Protein AF-I2K937-F1 (afdb_monomer_lite)

Secondary structure (DSSP, 8-state):
-THHHHHHHHHHHHHHT--TT-EE-SSHHHHHHHHHHT---EETTTEEEEEETTEEEEEETTEEEEPP--GGGG-GGGEEE-

Sequence (82 aa):
MHSNEMLQTALIALHSFDFSYYETAKSYEDIFAMFHSGTFPIYKEKYIVGYFGNKMMYLESNGWKGMPATEEIFKIENWLVC

pLDDT: mean 92.47, std 7.85, range [47.62, 97.56]

Radius of gyration: 11.71 Å; chains: 1; bounding box: 30×29×31 Å

Foldseek 3Di:
DCLVVLVVVVVVCLVVVPLVVKDQDPDVVQVVVCQVVSHWKAFQSHWTWHADPNFIWTADPVGTDGDDPDPRVPPSRRIIGD

Structure (mmCIF, N/CA/C/O backbone):
data_AF-I2K937-F1
#
_entry.id   AF-I2K937-F1
#
loop_
_atom_site.group_PDB
_atom_site.id
_atom_site.type_symbol
_atom_site.label_atom_id
_atom_site.label_alt_id
_atom_site.label_comp_id
_atom_site.label_asym_id
_atom_site.label_entity_id
_atom_site.label_seq_id
_atom_site.pdbx_PDB_ins_code
_atom_site.Cartn_x
_atom_site.Cartn_y
_atom_site.Cartn_z
_atom_site.occupancy
_atom_site.B_iso_or_equiv
_atom_site.auth_seq_id
_atom_site.auth_comp_id
_atom_site.auth_asym_id
_atom_site.auth_atom_id
_atom_site.pdbx_PDB_model_num
ATOM 1 N N . MET A 1 1 ? 7.723 -1.812 -19.883 1.00 47.62 1 MET A N 1
ATOM 2 C CA . MET A 1 1 ? 8.464 -0.552 -19.652 1.00 47.62 1 MET A CA 1
ATOM 3 C C . MET A 1 1 ? 7.748 0.386 -18.665 1.00 47.62 1 MET A C 1
ATOM 5 O O . MET A 1 1 ? 8.438 1.169 -18.039 1.00 47.62 1 MET A O 1
ATOM 9 N N . HIS A 1 2 ? 6.429 0.249 -18.435 1.00 57.88 2 HIS A N 1
ATOM 10 C CA . HIS A 1 2 ? 5.631 1.132 -17.552 1.00 57.88 2 HIS A CA 1
ATOM 11 C C . HIS A 1 2 ? 5.730 0.889 -16.036 1.00 57.88 2 HIS A C 1
ATOM 13 O O . HIS A 1 2 ? 5.487 1.807 -15.261 1.00 57.88 2 HIS A O 1
ATOM 19 N N . SER A 1 3 ? 6.126 -0.306 -15.578 1.00 60.50 3 SER A N 1
ATOM 20 C CA . SER A 1 3 ? 6.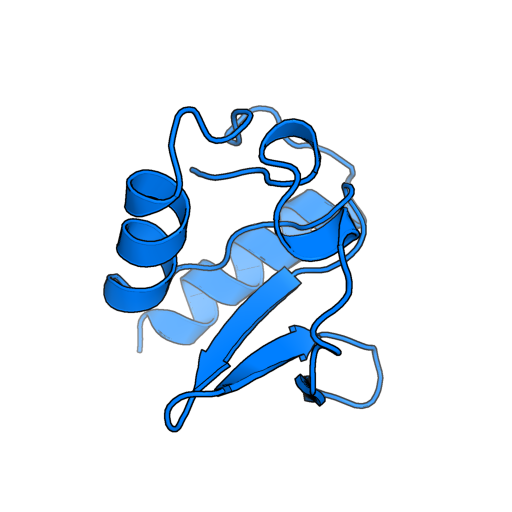218 -0.592 -14.131 1.00 60.50 3 SER A CA 1
ATOM 21 C C . SER A 1 3 ? 7.215 0.313 -13.399 1.00 60.50 3 SER A C 1
ATOM 23 O O . SER A 1 3 ? 7.071 0.546 -12.205 1.00 60.50 3 SER A O 1
ATOM 25 N N . ASN A 1 4 ? 8.213 0.840 -14.116 1.00 78.38 4 ASN A N 1
ATOM 26 C CA . ASN A 1 4 ? 9.193 1.753 -13.539 1.00 78.38 4 ASN A CA 1
ATOM 27 C C . ASN A 1 4 ? 8.605 3.160 -13.329 1.00 78.38 4 ASN A C 1
ATOM 29 O O . ASN A 1 4 ? 8.901 3.795 -12.326 1.00 78.38 4 ASN A O 1
ATOM 33 N N . GLU A 1 5 ? 7.727 3.616 -14.229 1.00 89.06 5 GLU A N 1
ATOM 34 C CA . GLU A 1 5 ? 7.066 4.928 -14.144 1.00 89.06 5 GLU A CA 1
ATOM 35 C C . GLU A 1 5 ? 6.049 4.957 -12.995 1.00 89.06 5 GLU A C 1
ATOM 37 O O . GLU A 1 5 ? 6.056 5.879 -12.186 1.00 89.06 5 GLU A O 1
ATOM 42 N N . MET A 1 6 ? 5.221 3.914 -12.860 1.00 91.19 6 MET A N 1
ATOM 43 C CA . MET A 1 6 ? 4.248 3.808 -11.762 1.00 91.19 6 MET A CA 1
ATOM 44 C C . MET A 1 6 ? 4.936 3.730 -10.394 1.00 91.19 6 MET A C 1
ATOM 46 O O . MET A 1 6 ? 4.520 4.401 -9.449 1.00 91.19 6 MET A O 1
ATOM 50 N N . LEU A 1 7 ? 6.022 2.954 -10.294 1.00 93.38 7 LEU A N 1
ATOM 51 C CA . LEU A 1 7 ? 6.817 2.879 -9.070 1.00 93.38 7 LEU A CA 1
ATOM 52 C C . LEU A 1 7 ? 7.477 4.222 -8.749 1.00 93.38 7 LEU A C 1
ATOM 54 O O . LEU A 1 7 ? 7.480 4.646 -7.595 1.00 93.38 7 LEU A O 1
ATOM 58 N N . GLN A 1 8 ? 8.014 4.906 -9.761 1.00 93.81 8 GLN A N 1
ATOM 59 C CA . GLN A 1 8 ? 8.602 6.232 -9.605 1.00 93.81 8 GLN A CA 1
ATOM 60 C C . GLN A 1 8 ? 7.574 7.243 -9.080 1.00 93.81 8 GLN A C 1
ATOM 62 O O . GLN A 1 8 ? 7.891 7.993 -8.161 1.00 93.81 8 GLN A O 1
ATOM 67 N N . THR A 1 9 ? 6.345 7.2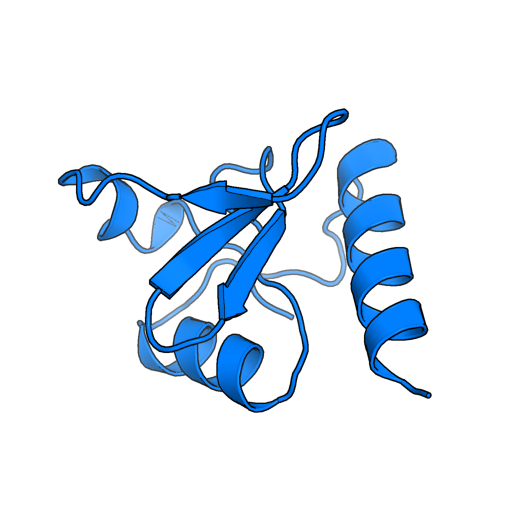39 -9.598 1.00 92.94 9 THR A N 1
ATOM 68 C CA . THR A 1 9 ? 5.268 8.114 -9.110 1.00 92.94 9 THR A CA 1
ATOM 69 C C . THR A 1 9 ? 4.928 7.836 -7.645 1.00 92.94 9 THR A C 1
ATOM 71 O O . THR A 1 9 ? 4.848 8.775 -6.853 1.00 92.94 9 THR A O 1
ATOM 74 N N . ALA A 1 10 ? 4.796 6.565 -7.250 1.00 94.31 10 ALA A N 1
ATOM 75 C CA . ALA A 1 10 ? 4.555 6.196 -5.853 1.00 94.31 10 ALA A CA 1
ATOM 76 C C . ALA A 1 10 ? 5.716 6.615 -4.931 1.00 94.31 10 ALA A C 1
ATOM 78 O O . ALA A 1 10 ? 5.491 7.111 -3.827 1.00 94.31 10 ALA A O 1
ATOM 79 N N . LEU A 1 11 ? 6.963 6.485 -5.401 1.00 95.00 11 LEU A N 1
ATOM 80 C CA . LEU A 1 11 ? 8.154 6.944 -4.681 1.00 95.00 11 LEU A CA 1
ATOM 81 C C . LEU A 1 11 ? 8.173 8.457 -4.487 1.00 95.00 11 LEU A C 1
ATOM 83 O O . LEU A 1 11 ? 8.510 8.904 -3.391 1.00 95.00 11 LEU A O 1
ATOM 87 N N . ILE A 1 12 ? 7.821 9.223 -5.524 1.00 95.00 12 ILE A N 1
ATOM 88 C CA . ILE A 1 12 ? 7.732 10.683 -5.453 1.00 95.00 12 ILE A CA 1
ATOM 89 C C . ILE A 1 12 ? 6.692 11.075 -4.405 1.00 95.00 12 ILE A C 1
ATOM 91 O O . ILE A 1 12 ? 7.061 11.772 -3.467 1.00 95.00 12 ILE A O 1
ATOM 95 N N . ALA A 1 13 ? 5.460 10.563 -4.511 1.00 94.88 13 ALA A N 1
ATOM 96 C CA . ALA A 1 13 ? 4.374 10.866 -3.575 1.00 94.88 13 ALA A CA 1
ATOM 97 C C . ALA A 1 13 ? 4.757 10.556 -2.118 1.00 94.88 13 ALA A C 1
ATOM 99 O O . ALA A 1 13 ? 4.568 11.386 -1.229 1.00 94.88 13 ALA A O 1
ATOM 100 N N . LEU A 1 14 ? 5.366 9.386 -1.880 1.00 94.62 14 LEU A N 1
ATOM 101 C CA . LEU A 1 14 ? 5.821 8.982 -0.551 1.00 94.62 14 LEU A CA 1
ATOM 102 C C . LEU A 1 14 ? 6.926 9.901 -0.004 1.00 94.62 14 LEU A C 1
ATOM 104 O O . LEU A 1 14 ? 6.866 10.304 1.154 1.00 94.62 14 LEU A O 1
ATOM 108 N N . HIS A 1 15 ? 7.937 10.237 -0.812 1.00 93.19 15 HIS A N 1
ATOM 109 C CA . HIS A 1 15 ? 9.055 11.076 -0.358 1.00 93.19 15 HIS A CA 1
ATOM 110 C C . HIS A 1 15 ? 8.656 12.540 -0.172 1.00 93.19 15 HIS A C 1
ATOM 112 O O . HIS A 1 15 ? 9.195 13.206 0.711 1.00 93.19 15 HIS A O 1
ATOM 118 N N . SER A 1 16 ? 7.737 13.049 -0.994 1.00 94.56 16 SER A N 1
ATOM 119 C CA . SER A 1 16 ? 7.231 14.416 -0.876 1.00 94.56 16 SER A CA 1
ATOM 120 C C . SER A 1 16 ? 6.114 14.557 0.155 1.00 94.56 16 SER A C 1
ATOM 122 O O . SER A 1 16 ? 5.732 15.689 0.445 1.00 94.56 16 SER A O 1
ATOM 124 N N . PHE A 1 17 ? 5.589 13.448 0.696 1.00 94.00 17 PHE A N 1
ATOM 125 C CA . PHE A 1 17 ? 4.360 13.433 1.498 1.00 94.00 17 PHE A CA 1
ATOM 126 C C . PHE A 1 17 ? 3.189 14.142 0.786 1.00 94.00 17 PHE A C 1
ATOM 128 O O . PHE A 1 17 ? 2.336 14.759 1.423 1.00 94.00 17 PHE A O 1
ATOM 135 N N . ASP A 1 18 ? 3.151 14.060 -0.547 1.00 95.19 18 ASP A N 1
ATOM 136 C CA . ASP A 1 18 ? 2.078 14.622 -1.369 1.00 95.19 18 ASP A CA 1
ATOM 137 C C . ASP A 1 18 ? 1.219 13.487 -1.920 1.00 95.19 18 ASP A C 1
ATOM 139 O O . ASP A 1 18 ? 1.553 12.838 -2.912 1.00 95.19 18 ASP A O 1
ATOM 143 N N . PHE A 1 19 ? 0.101 13.254 -1.240 1.00 94.06 19 PHE A N 1
ATOM 144 C CA . PHE A 1 19 ? -0.881 12.234 -1.589 1.00 94.06 19 PHE A CA 1
ATOM 145 C C . PHE A 1 19 ? -2.115 12.837 -2.268 1.00 94.06 19 PHE A C 1
ATOM 147 O O . PHE A 1 19 ? -3.168 12.218 -2.258 1.00 94.06 19 PHE A O 1
ATOM 154 N N . SER A 1 20 ? -2.018 14.033 -2.860 1.00 92.44 20 SER A N 1
ATOM 155 C CA . SER A 1 20 ? -3.159 14.719 -3.496 1.00 92.44 20 SER A CA 1
ATOM 156 C C . SER A 1 20 ? -3.851 13.912 -4.605 1.00 92.44 20 SER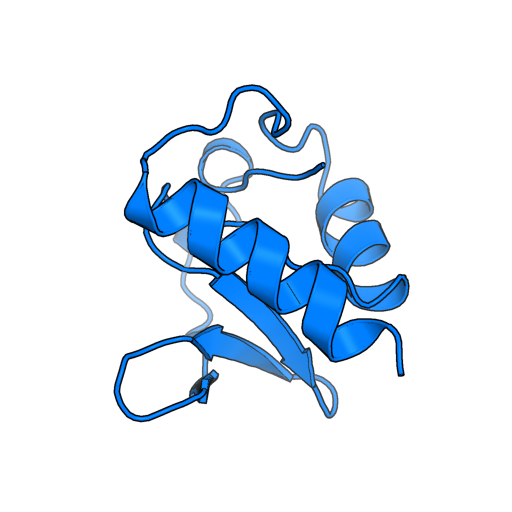 A C 1
ATOM 158 O O . SER A 1 20 ? -5.033 14.123 -4.866 1.00 92.44 20 SER A O 1
ATOM 160 N N . TYR A 1 21 ? -3.130 12.977 -5.229 1.00 90.69 21 TYR A N 1
ATOM 161 C CA . TYR A 1 21 ? -3.649 12.052 -6.244 1.00 90.69 21 TYR A CA 1
ATOM 162 C C . TYR A 1 21 ? -4.073 10.691 -5.689 1.00 90.69 21 TYR A C 1
ATOM 164 O O . TYR A 1 21 ? -4.536 9.851 -6.453 1.00 90.69 21 TYR A O 1
ATOM 172 N N . TYR A 1 22 ? -3.895 10.461 -4.390 1.00 94.94 22 TYR A N 1
ATOM 173 C CA . TYR A 1 22 ? -4.330 9.248 -3.721 1.00 94.94 22 TYR A CA 1
ATOM 174 C C . TYR A 1 22 ? -5.579 9.535 -2.891 1.00 94.94 22 TYR A C 1
ATOM 176 O O . TYR A 1 22 ? -5.729 10.595 -2.286 1.00 94.94 22 TYR A O 1
ATOM 184 N N . GLU A 1 23 ? -6.457 8.549 -2.811 1.00 96.00 23 GLU A N 1
ATOM 185 C CA . GLU A 1 23 ? -7.588 8.542 -1.897 1.00 96.00 23 GLU A CA 1
ATOM 186 C C . GLU A 1 23 ? -7.532 7.319 -0.986 1.00 96.00 23 GLU A C 1
ATOM 188 O O . GLU A 1 23 ? -6.913 6.303 -1.308 1.00 96.00 23 GLU A O 1
ATOM 193 N N . THR A 1 24 ? -8.186 7.404 0.172 1.00 96.44 24 THR A N 1
ATOM 194 C CA . THR A 1 24 ? -8.415 6.219 0.999 1.00 96.44 24 THR A CA 1
ATOM 195 C C . THR A 1 24 ? -9.205 5.196 0.192 1.00 96.44 24 THR A C 1
ATOM 197 O O . THR A 1 24 ? -10.232 5.534 -0.403 1.00 96.44 24 THR A O 1
ATOM 200 N N . ALA A 1 25 ? -8.736 3.947 0.187 1.00 96.69 25 ALA A N 1
ATOM 201 C CA . ALA A 1 25 ? -9.452 2.850 -0.448 1.00 96.69 25 ALA A CA 1
ATOM 202 C C . ALA A 1 25 ? -10.885 2.767 0.101 1.00 96.69 25 ALA A C 1
ATOM 204 O O . ALA A 1 25 ? -11.116 2.955 1.296 1.00 96.69 25 ALA A O 1
ATOM 205 N N . LYS A 1 26 ? -11.863 2.490 -0.763 1.00 96.62 26 LYS A N 1
ATOM 206 C CA . LYS A 1 26 ? -13.271 2.341 -0.354 1.00 96.62 26 LYS A CA 1
ATOM 207 C C . LYS A 1 26 ? -13.621 0.875 -0.125 1.00 96.62 26 LYS A C 1
ATOM 209 O O . LYS A 1 26 ? -14.554 0.560 0.611 1.00 96.62 26 LYS A O 1
ATOM 214 N N . SER A 1 27 ? -12.860 -0.012 -0.754 1.00 96.75 27 SER A N 1
ATOM 215 C CA . SER A 1 27 ? -13.035 -1.455 -0.742 1.00 96.75 27 SER A CA 1
ATOM 216 C C . SER A 1 27 ? -11.689 -2.165 -0.927 1.00 96.75 27 SER A C 1
ATOM 218 O O . SER A 1 27 ? -10.701 -1.554 -1.342 1.00 96.75 27 SER A O 1
ATOM 220 N N . TYR A 1 28 ? -11.624 -3.466 -0.633 1.00 95.12 28 TYR A N 1
ATOM 221 C CA . TYR A 1 28 ? -10.408 -4.237 -0.923 1.00 95.12 28 TYR A CA 1
ATOM 222 C C . TYR A 1 28 ? -10.222 -4.440 -2.426 1.00 95.12 28 TYR A C 1
ATOM 224 O O . TYR A 1 28 ? -9.093 -4.562 -2.900 1.00 95.12 28 TYR A O 1
ATOM 232 N N . GLU A 1 29 ? -11.318 -4.451 -3.180 1.00 96.19 29 GLU A N 1
ATOM 233 C CA . GLU A 1 29 ? -11.334 -4.533 -4.632 1.00 96.19 29 GLU A CA 1
ATOM 234 C C . GLU A 1 29 ? -10.518 -3.400 -5.264 1.00 96.19 29 GLU A C 1
ATOM 236 O O . GLU A 1 29 ? -9.771 -3.668 -6.203 1.00 96.19 29 GLU A O 1
ATOM 241 N N . ASP A 1 30 ? -10.566 -2.183 -4.709 1.00 95.69 30 ASP A N 1
ATOM 242 C CA . ASP A 1 30 ? -9.760 -1.044 -5.178 1.00 95.69 30 ASP A CA 1
ATOM 243 C C . ASP A 1 30 ? -8.252 -1.320 -5.032 1.00 95.69 30 ASP A C 1
ATOM 245 O O . ASP A 1 30 ? -7.462 -1.094 -5.951 1.00 95.69 30 ASP A O 1
ATOM 249 N N . ILE A 1 31 ? -7.852 -1.888 -3.890 1.00 96.12 31 ILE A N 1
ATOM 250 C CA . ILE A 1 31 ? -6.455 -2.234 -3.592 1.00 96.12 31 ILE A CA 1
ATOM 251 C C . ILE A 1 31 ? -5.969 -3.318 -4.564 1.00 96.12 31 ILE A C 1
ATOM 253 O O . ILE A 1 31 ? -4.891 -3.213 -5.155 1.00 96.12 31 ILE A O 1
ATOM 257 N N . PHE A 1 32 ? -6.773 -4.365 -4.766 1.00 94.62 32 PHE A N 1
ATOM 258 C CA . PHE A 1 32 ? -6.423 -5.441 -5.690 1.00 94.62 32 PHE A CA 1
ATOM 259 C C . PHE A 1 32 ? -6.453 -4.990 -7.152 1.00 94.62 32 PHE A C 1
ATOM 261 O O . PHE A 1 32 ? -5.630 -5.458 -7.937 1.00 94.62 32 PHE A O 1
ATOM 268 N N . ALA A 1 33 ? -7.338 -4.070 -7.539 1.00 94.75 33 ALA A N 1
ATOM 269 C CA . ALA A 1 33 ? -7.332 -3.484 -8.875 1.00 94.75 33 ALA A CA 1
ATOM 270 C C . ALA A 1 33 ? -5.998 -2.781 -9.166 1.00 94.75 33 ALA A C 1
ATOM 272 O O . ALA A 1 33 ? -5.417 -3.002 -10.233 1.00 94.75 33 ALA A O 1
ATOM 273 N N . MET A 1 34 ? -5.451 -2.037 -8.196 1.00 94.00 34 MET A N 1
ATOM 274 C CA . MET A 1 34 ? -4.116 -1.450 -8.324 1.00 94.00 34 MET A CA 1
ATOM 275 C C . MET A 1 34 ? -3.039 -2.516 -8.540 1.00 94.00 34 MET A C 1
ATOM 277 O O . MET A 1 34 ? -2.322 -2.468 -9.542 1.00 94.00 34 MET A O 1
ATOM 281 N N . PHE A 1 35 ? -2.989 -3.536 -7.674 1.00 92.69 35 PHE A N 1
ATOM 282 C CA . PHE A 1 35 ? -2.021 -4.628 -7.805 1.00 92.69 35 PHE A CA 1
ATOM 283 C C . PHE A 1 35 ? -2.072 -5.309 -9.176 1.00 92.69 35 PHE A C 1
ATOM 285 O O . PHE A 1 35 ? -1.029 -5.582 -9.770 1.00 92.69 35 PHE A O 1
ATOM 292 N N . HIS A 1 36 ? -3.271 -5.558 -9.703 1.00 91.44 36 HIS A N 1
ATOM 293 C CA . HIS A 1 36 ? -3.442 -6.190 -11.010 1.00 91.44 36 HIS A CA 1
ATOM 294 C C . HIS A 1 36 ? -3.107 -5.257 -12.182 1.00 91.44 36 HIS A C 1
ATOM 296 O O . HIS A 1 36 ? -2.687 -5.738 -13.234 1.00 91.44 36 HIS A O 1
ATOM 302 N N . SER A 1 37 ? -3.252 -3.940 -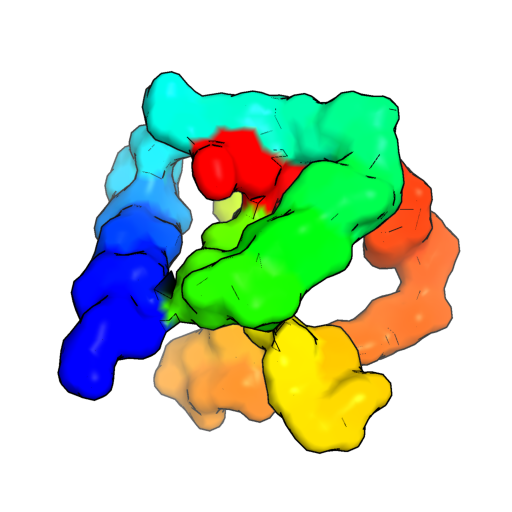12.013 1.00 89.38 37 SER A N 1
ATOM 303 C CA . SER A 1 37 ? -2.888 -2.953 -13.039 1.00 89.38 37 SER A CA 1
ATOM 304 C C . SER A 1 37 ? -1.384 -2.650 -13.108 1.00 89.38 37 SER A C 1
ATOM 306 O O . SER A 1 37 ? -0.930 -1.994 -14.046 1.00 89.38 37 SER A O 1
ATOM 308 N N . GLY A 1 38 ? -0.595 -3.156 -12.152 1.00 85.62 38 GLY A N 1
ATOM 309 C CA . GLY A 1 38 ? 0.842 -2.890 -12.055 1.00 85.62 38 GLY A CA 1
ATOM 310 C C . GLY A 1 38 ? 1.187 -1.557 -11.385 1.00 85.62 38 GLY A C 1
ATOM 311 O O . GLY A 1 38 ? 2.347 -1.142 -11.449 1.00 85.62 38 GLY A O 1
ATOM 312 N N . THR A 1 39 ? 0.206 -0.909 -10.751 1.00 91.00 39 THR A N 1
ATOM 313 C CA . THR A 1 39 ? 0.394 0.253 -9.875 1.00 91.00 39 THR A CA 1
ATOM 314 C C . THR A 1 39 ? 0.642 -0.191 -8.429 1.00 91.00 39 THR A C 1
ATOM 316 O O . THR A 1 39 ? 0.614 -1.384 -8.107 1.00 91.00 39 THR A O 1
ATOM 319 N N . PHE A 1 40 ? 0.933 0.772 -7.551 1.00 95.19 40 PHE A N 1
ATOM 320 C CA . PHE A 1 40 ? 1.336 0.497 -6.177 1.00 95.19 4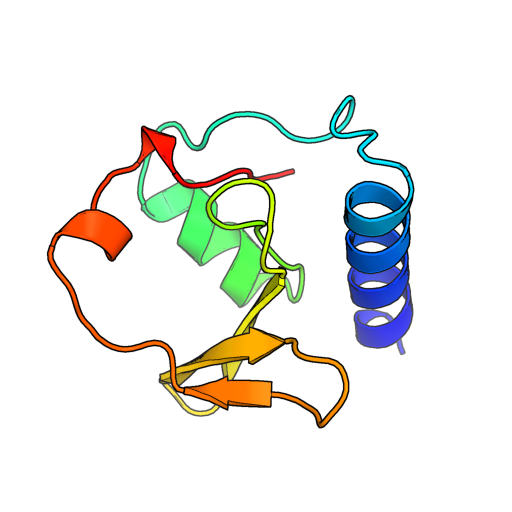0 PHE A CA 1
ATOM 321 C C . PHE A 1 40 ? 0.506 1.306 -5.175 1.00 95.19 40 PHE A C 1
ATOM 323 O O . PHE A 1 40 ? 0.665 2.527 -5.123 1.00 95.19 40 PHE A O 1
ATOM 330 N N . PRO A 1 41 ? -0.349 0.664 -4.362 1.00 96.50 41 PRO A N 1
ATOM 331 C CA . PRO A 1 41 ? -0.987 1.335 -3.239 1.00 96.50 41 PRO A CA 1
ATOM 332 C C . PRO A 1 41 ? 0.030 1.690 -2.147 1.00 96.50 41 PRO A C 1
ATOM 334 O O . PRO A 1 41 ? 1.096 1.072 -2.024 1.00 96.50 41 PRO A O 1
ATOM 337 N N . ILE A 1 42 ? -0.328 2.671 -1.318 1.00 96.75 42 ILE A N 1
ATOM 338 C CA . ILE A 1 42 ? 0.479 3.120 -0.181 1.00 96.75 42 ILE A CA 1
ATOM 339 C C . ILE A 1 42 ? -0.205 2.699 1.120 1.00 96.75 42 ILE A C 1
ATOM 341 O O . ILE A 1 42 ? -1.373 2.994 1.348 1.00 96.75 42 ILE A O 1
ATOM 345 N N . TYR A 1 43 ? 0.532 2.011 1.988 1.00 96.62 43 TYR A N 1
A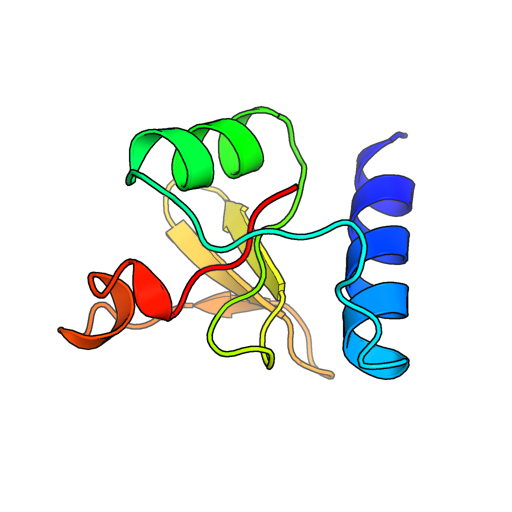TOM 346 C CA . TYR A 1 43 ? 0.068 1.561 3.296 1.00 96.62 43 TYR A CA 1
ATOM 347 C C . TYR A 1 43 ? 0.584 2.479 4.413 1.00 96.62 43 TYR A C 1
ATOM 349 O O . TYR A 1 43 ? 1.796 2.717 4.517 1.00 96.62 43 TYR A O 1
ATOM 357 N N . LYS A 1 44 ? -0.332 2.968 5.260 1.00 94.56 44 LYS A N 1
ATOM 358 C CA . LYS A 1 44 ? -0.097 3.861 6.413 1.00 94.56 44 LYS A CA 1
ATOM 359 C C . LYS A 1 44 ? 0.789 5.067 6.086 1.00 94.56 44 LYS A C 1
ATOM 361 O O . LYS A 1 44 ? 1.670 5.404 6.881 1.00 94.56 44 LYS A O 1
ATOM 366 N N . GLU A 1 45 ? 0.643 5.618 4.876 1.00 94.31 45 GLU A N 1
ATOM 367 C CA . GLU A 1 45 ? 1.440 6.753 4.381 1.00 94.31 45 GLU A CA 1
ATOM 368 C C . GLU A 1 45 ? 2.964 6.524 4.468 1.00 94.31 45 GLU A C 1
ATOM 370 O O . GLU A 1 45 ? 3.749 7.467 4.553 1.00 94.31 45 GLU A O 1
ATOM 375 N N . LYS A 1 46 ? 3.400 5.258 4.505 1.00 93.06 46 LYS A N 1
ATOM 376 C CA . LYS A 1 46 ? 4.785 4.875 4.827 1.00 93.06 46 LYS A CA 1
ATOM 377 C C . LYS A 1 46 ? 5.383 3.882 3.855 1.00 93.06 46 LYS A C 1
ATOM 379 O O . LYS A 1 46 ? 6.593 3.893 3.650 1.00 93.06 46 LYS A O 1
ATOM 384 N N . TYR A 1 47 ? 4.560 3.007 3.292 1.00 95.94 47 TYR A N 1
ATOM 385 C CA . TYR A 1 47 ? 5.054 1.861 2.550 1.00 95.94 47 TYR A CA 1
ATOM 386 C C . TYR A 1 47 ? 4.375 1.748 1.199 1.00 95.94 47 TYR A C 1
ATOM 388 O O . TYR A 1 47 ? 3.158 1.645 1.124 1.00 95.94 47 TYR A O 1
ATOM 396 N N . ILE A 1 48 ? 5.172 1.696 0.138 1.00 96.75 48 ILE A N 1
ATOM 397 C CA . ILE A 1 48 ? 4.701 1.293 -1.187 1.00 96.75 48 ILE A CA 1
ATOM 398 C C . ILE A 1 48 ? 4.525 -0.223 -1.163 1.00 96.75 48 ILE A C 1
ATOM 400 O O . ILE A 1 48 ? 5.466 -0.937 -0.806 1.00 96.75 48 ILE A O 1
ATOM 404 N N . VAL A 1 49 ? 3.344 -0.714 -1.534 1.00 96.62 49 VAL A N 1
ATOM 405 C CA . VAL A 1 49 ? 3.025 -2.146 -1.531 1.00 96.62 49 VAL A CA 1
ATOM 406 C C . VAL A 1 49 ? 2.861 -2.650 -2.961 1.00 96.62 49 VAL A C 1
ATOM 408 O O . VAL A 1 49 ? 2.240 -2.004 -3.795 1.00 96.62 49 VAL A O 1
ATOM 411 N N . GLY A 1 50 ? 3.416 -3.824 -3.244 1.00 95.06 50 GLY A N 1
ATOM 412 C CA . GLY A 1 50 ? 3.252 -4.550 -4.498 1.00 95.06 50 GLY A CA 1
ATOM 413 C C . GLY A 1 50 ? 2.820 -5.994 -4.255 1.00 95.06 50 GLY A C 1
ATOM 414 O O . GLY A 1 50 ? 2.973 -6.534 -3.155 1.00 95.06 50 GLY A O 1
ATOM 415 N N . TYR A 1 51 ? 2.297 -6.634 -5.299 1.00 94.00 51 TYR A N 1
ATOM 416 C CA . TYR A 1 51 ? 1.870 -8.030 -5.264 1.00 94.00 51 TYR A CA 1
ATOM 417 C C . TYR A 1 51 ? 2.647 -8.848 -6.298 1.00 94.00 51 TYR A C 1
ATOM 419 O O . TYR A 1 51 ? 2.482 -8.671 -7.503 1.00 94.00 51 TYR A O 1
ATOM 427 N N . PHE A 1 52 ? 3.513 -9.747 -5.827 1.00 91.38 52 PHE A N 1
ATOM 428 C CA . PHE A 1 52 ? 4.426 -10.517 -6.674 1.00 91.38 52 PHE A CA 1
ATOM 429 C C . PHE A 1 52 ? 4.399 -11.993 -6.298 1.00 91.38 52 PHE A C 1
ATOM 431 O O . PHE A 1 52 ? 4.532 -12.339 -5.125 1.00 91.38 52 PHE A O 1
ATOM 438 N N . GLY A 1 53 ? 4.248 -12.883 -7.284 1.00 90.19 53 GLY A N 1
ATOM 439 C CA . GLY A 1 53 ? 4.284 -14.333 -7.046 1.00 90.19 53 GLY A CA 1
ATOM 440 C C . GLY A 1 53 ? 3.307 -14.790 -5.955 1.00 90.19 53 GLY A C 1
ATOM 441 O O . GLY A 1 53 ? 3.667 -15.609 -5.111 1.00 90.19 53 GLY A O 1
ATOM 442 N N . ASN A 1 54 ? 2.101 -14.215 -5.948 1.00 90.00 54 ASN A N 1
ATOM 443 C CA . ASN A 1 54 ? 1.049 -14.418 -4.950 1.00 90.00 54 ASN A CA 1
ATOM 444 C C . ASN A 1 54 ? 1.396 -13.978 -3.517 1.00 90.00 54 ASN A C 1
ATOM 446 O O . ASN A 1 54 ? 0.838 -14.497 -2.549 1.00 90.00 54 ASN A O 1
ATOM 450 N N . LYS A 1 55 ? 2.321 -13.026 -3.359 1.00 92.50 55 LYS A N 1
ATOM 451 C CA . LYS A 1 55 ? 2.725 -12.479 -2.061 1.00 92.50 55 LYS A CA 1
ATOM 452 C C . LYS A 1 55 ? 2.644 -10.960 -2.069 1.00 92.50 55 LYS A C 1
ATOM 454 O O . LYS A 1 55 ? 3.136 -10.314 -2.991 1.00 92.50 55 LYS A O 1
ATOM 459 N N . MET A 1 56 ? 2.072 -10.402 -1.007 1.00 93.81 56 MET A N 1
ATOM 460 C CA . MET A 1 56 ? 2.149 -8.969 -0.736 1.00 93.81 56 MET A CA 1
ATOM 461 C C . MET A 1 56 ? 3.538 -8.628 -0.209 1.00 93.81 56 MET A C 1
ATOM 463 O O . MET A 1 56 ? 4.081 -9.312 0.667 1.00 93.81 56 MET A O 1
ATOM 467 N N . MET A 1 57 ? 4.114 -7.568 -0.756 1.00 96.00 57 MET A N 1
ATOM 468 C CA . MET A 1 57 ? 5.439 -7.096 -0.400 1.00 96.00 57 MET A CA 1
ATOM 469 C C . MET A 1 57 ? 5.436 -5.584 -0.265 1.00 96.00 57 MET A C 1
ATOM 471 O O . MET A 1 57 ? 4.754 -4.906 -1.022 1.00 96.00 57 MET A O 1
ATOM 475 N N . TYR A 1 58 ? 6.230 -5.056 0.655 1.00 96.38 58 TYR A N 1
ATOM 476 C CA . TYR A 1 58 ? 6.418 -3.623 0.816 1.00 96.38 58 TYR A CA 1
ATOM 477 C C . TYR A 1 58 ? 7.866 -3.226 0.510 1.00 96.38 58 TYR A C 1
ATOM 479 O O . TYR A 1 58 ? 8.783 -4.033 0.681 1.00 96.38 58 TYR A O 1
ATOM 487 N N . LEU A 1 59 ? 8.070 -2.015 -0.005 1.00 95.50 59 LEU A N 1
ATOM 488 C CA . LEU A 1 59 ? 9.387 -1.533 -0.420 1.00 95.50 59 LEU A CA 1
ATOM 489 C C . LEU A 1 59 ? 10.111 -0.808 0.724 1.00 95.50 59 LEU A C 1
ATOM 491 O O . LEU A 1 59 ? 9.589 0.151 1.287 1.00 95.50 59 LEU A O 1
ATOM 495 N N . GLU A 1 60 ? 11.341 -1.232 1.012 1.00 93.00 60 GLU A N 1
ATOM 496 C CA . GLU A 1 60 ? 12.305 -0.537 1.874 1.00 93.00 60 GLU A CA 1
ATOM 497 C C . GLU A 1 60 ? 13.565 -0.156 1.074 1.00 93.00 60 GLU A C 1
ATOM 499 O O . GLU A 1 60 ? 13.758 -0.575 -0.070 1.00 93.00 60 GLU A O 1
ATOM 504 N N . SER A 1 61 ? 14.479 0.598 1.692 1.00 87.50 61 SER A N 1
ATOM 505 C CA . SER A 1 61 ? 15.757 1.012 1.085 1.00 87.50 61 SER A CA 1
ATOM 506 C C . SER A 1 61 ? 16.642 -0.155 0.626 1.00 87.50 61 SER A C 1
ATOM 508 O O . SER A 1 61 ? 17.443 -0.007 -0.293 1.00 87.50 61 SER A O 1
ATOM 510 N N . ASN A 1 62 ? 16.493 -1.325 1.246 1.00 91.44 62 ASN A N 1
ATOM 511 C CA . ASN A 1 62 ? 17.211 -2.557 0.918 1.00 91.44 62 ASN A CA 1
ATOM 512 C C . ASN A 1 62 ? 16.385 -3.520 0.032 1.00 91.44 62 ASN A C 1
ATOM 514 O O . ASN A 1 62 ? 16.753 -4.691 -0.097 1.00 91.44 62 ASN A O 1
ATOM 518 N N . GLY A 1 63 ? 15.279 -3.049 -0.557 1.00 93.44 63 GLY A N 1
ATOM 519 C CA . GLY A 1 63 ? 14.440 -3.785 -1.502 1.00 93.44 63 GLY A CA 1
ATOM 520 C C . GLY A 1 63 ? 13.090 -4.236 -0.940 1.00 93.44 63 GLY A C 1
ATOM 521 O O . GLY A 1 63 ? 12.633 -3.786 0.108 1.00 93.44 63 GLY A O 1
ATOM 522 N N . TRP A 1 64 ? 12.431 -5.133 -1.673 1.00 95.44 64 TRP A N 1
ATOM 523 C CA . TRP A 1 64 ? 11.106 -5.646 -1.324 1.00 95.44 64 TRP A CA 1
ATOM 524 C C . TRP A 1 64 ? 11.163 -6.622 -0.143 1.00 95.44 64 TRP A C 1
ATOM 526 O O . TRP A 1 64 ? 11.939 -7.582 -0.147 1.00 95.44 64 TRP A O 1
ATOM 536 N N . LYS A 1 65 ? 10.291 -6.418 0.844 1.00 96.75 65 LYS A N 1
ATOM 537 C CA . LYS A 1 65 ? 10.108 -7.278 2.019 1.00 96.75 65 LYS A CA 1
ATOM 538 C C . LYS A 1 65 ? 8.719 -7.886 2.031 1.00 96.75 65 LYS A C 1
ATOM 540 O O . LYS A 1 65 ? 7.768 -7.270 1.570 1.00 96.75 65 LYS A O 1
ATOM 545 N N . GLY A 1 66 ? 8.595 -9.103 2.555 1.00 95.38 66 GLY A N 1
ATOM 546 C CA . GLY A 1 66 ? 7.290 -9.743 2.714 1.00 95.38 66 GLY A CA 1
ATOM 547 C C . GLY A 1 66 ? 6.438 -8.989 3.729 1.00 95.38 66 GLY A C 1
ATOM 548 O O . GLY A 1 66 ? 6.913 -8.682 4.821 1.00 95.38 66 GLY A O 1
ATOM 549 N N . MET A 1 67 ? 5.187 -8.705 3.377 1.00 94.62 67 MET A N 1
ATOM 550 C CA . MET A 1 67 ? 4.248 -8.066 4.291 1.00 94.62 67 MET A CA 1
ATOM 551 C C . MET A 1 67 ? 3.640 -9.127 5.226 1.00 94.62 67 MET A C 1
ATOM 553 O O . MET A 1 67 ? 3.058 -10.098 4.735 1.00 94.62 67 MET A O 1
ATOM 557 N N . PRO A 1 68 ? 3.779 -9.005 6.558 1.00 92.75 68 PRO A N 1
ATOM 558 C CA . PRO A 1 68 ? 3.177 -9.952 7.490 1.00 92.75 68 PRO A CA 1
ATOM 559 C C . PRO A 1 68 ? 1.650 -9.807 7.504 1.00 92.75 68 PRO A C 1
ATOM 561 O O . PRO A 1 68 ? 1.123 -8.696 7.493 1.00 92.75 68 PRO A O 1
ATOM 564 N N . ALA A 1 69 ? 0.939 -10.932 7.577 1.00 92.12 69 ALA A N 1
ATOM 565 C CA . ALA A 1 69 ? -0.519 -10.955 7.675 1.00 92.12 69 ALA A CA 1
ATOM 566 C C . ALA A 1 69 ? -0.972 -10.633 9.110 1.00 92.12 69 ALA A C 1
ATOM 568 O O . ALA A 1 69 ? -1.203 -11.533 9.917 1.00 92.12 69 ALA A O 1
ATOM 569 N N . THR A 1 70 ? -1.046 -9.345 9.445 1.00 93.19 70 THR A N 1
ATOM 570 C CA . THR A 1 70 ? -1.563 -8.850 10.732 1.00 93.19 70 THR A CA 1
ATOM 571 C C . THR A 1 70 ? -2.998 -8.339 10.592 1.00 93.19 70 THR A C 1
ATOM 573 O O . THR A 1 70 ? -3.468 -8.071 9.496 1.00 93.19 70 THR A O 1
ATOM 576 N N . GLU A 1 71 ? -3.724 -8.157 11.695 1.00 94.12 71 GLU A N 1
ATOM 577 C CA . GLU A 1 71 ? -5.080 -7.581 11.638 1.00 94.12 71 GLU A CA 1
ATOM 578 C C . GLU A 1 71 ? -5.096 -6.191 10.975 1.00 94.12 71 GLU A C 1
ATOM 580 O O . GLU A 1 71 ? -6.012 -5.846 10.235 1.00 94.12 71 GLU A O 1
ATOM 585 N N . GLU A 1 72 ? -4.041 -5.402 11.183 1.00 92.62 72 GLU A N 1
ATOM 586 C CA . GLU A 1 72 ? -3.951 -4.044 10.652 1.00 92.62 72 GLU A CA 1
ATOM 587 C C . GLU A 1 72 ? -3.915 -3.974 9.124 1.00 92.62 72 GLU A C 1
ATOM 589 O O . GLU A 1 72 ? -4.379 -2.979 8.568 1.00 92.62 72 GLU A O 1
ATOM 594 N N . ILE A 1 73 ? -3.396 -5.003 8.441 1.00 93.00 73 ILE A N 1
ATOM 595 C CA . ILE A 1 73 ? -3.346 -4.997 6.972 1.00 93.00 73 ILE A CA 1
ATOM 596 C C . ILE A 1 73 ? -4.742 -5.091 6.357 1.00 93.00 73 ILE A C 1
ATOM 598 O O . ILE A 1 73 ? -4.936 -4.690 5.216 1.00 93.00 73 ILE A O 1
ATOM 602 N N . PHE A 1 74 ? -5.726 -5.564 7.123 1.00 92.88 74 PHE A N 1
ATOM 603 C CA . PHE A 1 74 ? -7.117 -5.619 6.699 1.00 92.88 74 PHE A CA 1
ATOM 604 C C . PHE A 1 74 ? -7.880 -4.332 7.032 1.00 92.88 74 PHE A C 1
ATOM 606 O O . PHE A 1 74 ? -9.021 -4.187 6.624 1.00 92.88 74 PHE A O 1
ATOM 613 N N . LYS A 1 75 ? -7.297 -3.358 7.729 1.00 96.06 75 LYS A N 1
ATOM 614 C CA . LYS A 1 75 ? -7.970 -2.078 7.981 1.00 96.06 75 LYS A CA 1
ATOM 615 C C . LYS A 1 75 ? -7.901 -1.195 6.739 1.00 96.06 75 LYS A C 1
ATOM 617 O O . LYS A 1 75 ? -6.815 -0.753 6.369 1.00 96.06 75 LYS A O 1
ATOM 622 N N . ILE A 1 76 ? -9.042 -0.974 6.088 1.00 95.62 76 ILE A N 1
ATOM 623 C CA . ILE A 1 76 ? -9.149 -0.244 4.813 1.00 95.62 76 ILE A CA 1
ATOM 624 C C . ILE A 1 76 ? -8.608 1.185 4.939 1.00 95.62 76 ILE A C 1
ATOM 626 O O . ILE A 1 76 ? -7.931 1.663 4.036 1.00 95.62 76 ILE A O 1
ATOM 630 N N . GLU A 1 77 ? -8.816 1.832 6.084 1.00 95.81 77 GLU A N 1
ATOM 631 C CA . GLU A 1 77 ? -8.348 3.191 6.361 1.00 95.81 77 GLU A CA 1
ATOM 632 C C . GLU A 1 77 ? -6.820 3.349 6.320 1.00 95.81 77 GLU A C 1
ATOM 634 O O . GLU A 1 77 ? -6.324 4.463 6.206 1.00 95.81 77 GLU A O 1
ATOM 639 N N . ASN A 1 78 ? -6.069 2.245 6.386 1.00 96.62 78 ASN A N 1
ATOM 640 C CA . ASN A 1 78 ? -4.615 2.261 6.264 1.00 96.62 78 ASN A CA 1
ATOM 641 C C . ASN A 1 78 ? -4.135 2.262 4.805 1.00 96.62 78 ASN A C 1
ATOM 643 O O . ASN A 1 78 ? -2.925 2.261 4.585 1.00 96.62 78 ASN A O 1
ATOM 647 N N . TRP A 1 79 ? -5.028 2.187 3.819 1.00 97.31 79 TRP A N 1
ATOM 648 C CA . TRP A 1 79 ? -4.667 2.026 2.414 1.00 97.31 79 TRP A CA 1
ATOM 649 C C . TRP A 1 79 ? -5.037 3.251 1.596 1.00 97.31 79 TRP A C 1
ATOM 651 O O . TRP A 1 79 ? -6.181 3.703 1.598 1.00 97.31 79 TRP A O 1
ATOM 661 N N . LEU A 1 80 ? -4.057 3.730 0.841 1.00 97.56 80 LEU A N 1
ATOM 662 C CA . LEU A 1 80 ? -4.211 4.769 -0.157 1.00 97.56 80 LEU A CA 1
ATOM 663 C C . LEU A 1 80 ? -4.068 4.166 -1.556 1.00 97.56 80 LEU A C 1
ATOM 665 O O . LEU A 1 80 ? -3.112 3.431 -1.826 1.00 97.56 80 LEU A O 1
ATOM 669 N N . VAL A 1 81 ? -5.011 4.497 -2.432 1.00 96.38 81 VAL A N 1
ATOM 670 C CA . VAL A 1 81 ? -5.099 4.037 -3.824 1.00 96.38 81 VAL A CA 1
ATOM 671 C C . VAL A 1 81 ? -5.253 5.226 -4.779 1.00 96.38 81 VAL A C 1
ATOM 673 O O . VAL A 1 81 ? -5.706 6.286 -4.351 1.00 96.38 81 VAL A O 1
ATOM 676 N N . CYS A 1 82 ? -4.863 5.074 -6.048 1.00 91.44 82 CYS A N 1
ATOM 677 C CA . CYS A 1 82 ? -4.986 6.105 -7.087 1.00 91.44 82 CYS A CA 1
ATOM 678 C C . CYS A 1 82 ? -5.391 5.518 -8.444 1.00 91.44 82 CYS A C 1
ATOM 680 O O . CYS A 1 82 ? -4.958 4.375 -8.736 1.00 91.44 82 CYS A O 1
#